Protein AF-A0A9D3UW29-F1 (afdb_monomer)

Structure (mmCIF, N/CA/C/O backbone):
data_AF-A0A9D3UW29-F1
#
_entry.id   AF-A0A9D3UW29-F1
#
loop_
_atom_site.group_PDB
_atom_site.id
_atom_site.type_symbol
_atom_site.label_atom_id
_atom_site.label_alt_id
_atom_site.label_comp_id
_atom_site.label_asym_id
_atom_site.label_entity_id
_atom_site.label_seq_id
_atom_site.pdbx_PDB_ins_code
_atom_site.Cartn_x
_atom_site.Cartn_y
_atom_site.Cartn_z
_atom_site.occupancy
_atom_site.B_iso_or_equiv
_atom_site.auth_seq_id
_atom_site.auth_comp_id
_atom_site.auth_asym_id
_atom_site.auth_atom_id
_atom_site.pdbx_PDB_model_num
ATOM 1 N N . MET A 1 1 ? -19.453 41.025 27.965 1.00 43.84 1 MET A N 1
ATOM 2 C CA . MET A 1 1 ? -19.885 40.064 26.926 1.00 43.84 1 MET A CA 1
ATOM 3 C C . MET A 1 1 ? -18.625 39.611 26.199 1.00 43.84 1 MET A C 1
ATOM 5 O O . MET A 1 1 ? -17.938 40.490 25.702 1.00 43.84 1 MET A O 1
ATOM 9 N N . GLY A 1 2 ? -18.275 38.319 26.200 1.00 51.78 2 GLY A N 1
ATOM 10 C CA . GLY A 1 2 ? -17.138 37.809 25.409 1.00 51.78 2 GLY A CA 1
ATOM 11 C C . GLY A 1 2 ? -16.114 36.940 26.153 1.00 51.78 2 GLY A C 1
ATOM 12 O O . GLY A 1 2 ? -14.926 37.180 26.019 1.00 51.78 2 GLY A O 1
ATOM 13 N N . CYS A 1 3 ? -16.558 35.945 26.930 1.00 45.06 3 CYS A N 1
ATOM 14 C CA . CYS A 1 3 ? -15.707 34.862 27.453 1.00 45.06 3 CYS A CA 1
ATOM 15 C C . CYS A 1 3 ? -16.491 33.536 27.416 1.00 45.06 3 CYS A C 1
ATOM 17 O O . CYS A 1 3 ? -16.728 32.936 28.458 1.00 45.06 3 CYS A O 1
ATOM 19 N N . MET A 1 4 ? -16.999 33.114 26.253 1.00 51.19 4 MET A N 1
ATOM 20 C CA . MET A 1 4 ? -17.670 31.804 26.121 1.00 51.19 4 MET A CA 1
ATOM 21 C C . MET A 1 4 ? -17.218 30.984 24.902 1.00 51.19 4 MET A C 1
ATOM 23 O O . MET A 1 4 ? -17.456 29.780 24.865 1.00 51.19 4 MET A O 1
ATOM 27 N N . ASP A 1 5 ? -16.467 31.569 23.966 1.00 52.62 5 ASP A N 1
ATOM 28 C CA . ASP A 1 5 ? -16.082 30.877 22.727 1.00 52.62 5 ASP A CA 1
ATOM 29 C C . ASP A 1 5 ? -14.883 29.914 22.886 1.00 52.62 5 ASP A C 1
ATOM 31 O O . ASP A 1 5 ? -14.759 28.940 22.146 1.00 52.62 5 ASP A O 1
ATOM 35 N N . GLY A 1 6 ? -14.022 30.101 23.897 1.00 52.03 6 GLY A N 1
ATOM 36 C CA . GLY A 1 6 ? -12.810 29.280 24.085 1.00 52.03 6 GLY A CA 1
ATOM 37 C C . GLY A 1 6 ? -13.047 27.847 24.596 1.00 52.03 6 GLY A C 1
ATOM 38 O O . GLY A 1 6 ? -12.263 26.941 24.306 1.00 52.03 6 GLY A O 1
ATOM 39 N N . GLN A 1 7 ? -14.138 27.604 25.331 1.00 52.62 7 GLN A N 1
ATOM 40 C CA . GLN A 1 7 ? -14.472 26.272 25.868 1.00 52.62 7 GLN A CA 1
ATOM 41 C C . GLN A 1 7 ? -15.207 25.384 24.851 1.00 52.62 7 GLN A C 1
ATOM 43 O O . GLN A 1 7 ? -15.093 24.158 24.890 1.00 52.62 7 GLN A O 1
ATOM 48 N N . LEU A 1 8 ? -15.929 25.988 23.903 1.00 54.00 8 LEU A N 1
ATOM 49 C CA . LEU A 1 8 ? -16.623 25.261 22.836 1.00 54.00 8 LEU A CA 1
ATOM 50 C C . LEU A 1 8 ? -15.640 24.694 21.804 1.00 54.00 8 LEU A C 1
ATOM 52 O O . LEU A 1 8 ? -15.773 23.533 21.417 1.00 54.00 8 LEU A O 1
ATOM 56 N N . LEU A 1 9 ? -14.620 25.471 21.426 1.00 52.59 9 LEU A N 1
ATOM 57 C CA . LEU A 1 9 ? -13.594 25.051 20.464 1.00 52.59 9 LEU A CA 1
ATOM 58 C C . LEU A 1 9 ? -12.702 23.928 21.016 1.00 52.59 9 LEU A C 1
ATOM 60 O O . LEU A 1 9 ? -12.434 22.948 20.323 1.00 52.59 9 LEU A O 1
ATOM 64 N N . THR A 1 10 ? -12.311 24.007 22.291 1.00 58.50 10 THR A N 1
ATOM 65 C CA . THR A 1 10 ? -11.530 22.951 22.965 1.00 58.50 10 THR A CA 1
ATOM 66 C C . THR A 1 10 ? -12.337 21.660 23.152 1.00 58.50 10 THR A C 1
ATOM 68 O O . THR A 1 10 ? -11.820 20.563 22.926 1.00 58.50 10 THR A O 1
ATOM 71 N N . GLY A 1 11 ? -13.631 21.766 23.474 1.00 61.09 11 GLY A N 1
ATOM 72 C CA . GLY A 1 11 ? -14.542 20.619 23.558 1.00 61.09 11 GLY A CA 1
ATOM 73 C C . GLY A 1 11 ? -14.930 20.004 22.204 1.00 61.09 11 GLY A C 1
ATOM 74 O O . GLY A 1 11 ? -15.281 18.822 22.143 1.00 61.09 11 GLY A O 1
ATOM 75 N N . GLN A 1 12 ? -14.888 20.768 21.109 1.00 60.84 12 GLN A N 1
ATOM 76 C CA . GLN A 1 12 ? -15.046 20.242 19.746 1.00 60.84 12 GLN A CA 1
ATOM 77 C C . GLN A 1 12 ? -13.778 19.535 19.269 1.00 60.84 12 GLN A C 1
ATOM 79 O O . GLN A 1 12 ? -13.876 18.409 18.789 1.00 60.84 12 GLN A O 1
ATOM 84 N N . TYR A 1 13 ? -12.604 20.131 19.488 1.00 57.56 13 TYR A N 1
ATOM 85 C CA . TYR A 1 13 ? -11.316 19.529 19.143 1.00 57.56 13 TYR A CA 1
ATOM 86 C C . TYR A 1 13 ? -11.111 18.173 19.832 1.00 57.56 13 TYR A C 1
ATOM 88 O O . TYR A 1 13 ? -10.784 17.188 19.176 1.00 57.56 13 TYR A O 1
ATOM 96 N N . SER A 1 14 ? -11.406 18.088 21.133 1.00 62.94 14 SER A N 1
ATOM 97 C CA . SER A 1 14 ? -11.293 16.839 21.900 1.00 62.94 14 SER A CA 1
ATOM 98 C C . SER A 1 14 ? -12.236 15.739 21.381 1.00 62.94 14 SER A C 1
ATOM 100 O O . SER A 1 14 ? -11.849 14.577 21.263 1.00 62.94 14 SER A O 1
ATOM 102 N N . ARG A 1 15 ? -13.458 16.108 20.965 1.00 63.56 15 ARG A N 1
ATOM 103 C CA . ARG A 1 15 ? -14.425 15.176 20.355 1.00 63.56 15 ARG A CA 1
ATOM 104 C C . ARG A 1 15 ? -14.050 14.752 18.938 1.00 63.56 15 ARG A C 1
ATOM 106 O O . ARG A 1 15 ? -14.333 13.618 18.554 1.00 63.56 15 ARG A O 1
ATOM 113 N N . SER A 1 16 ? -13.458 15.640 18.148 1.00 63.28 16 SER A N 1
ATOM 114 C CA . SER A 1 16 ? -12.921 15.283 16.835 1.00 63.28 16 SER A CA 1
ATOM 115 C C . SER A 1 16 ? -11.747 14.323 16.997 1.00 63.28 16 SER A C 1
ATOM 117 O O . SER A 1 16 ? -11.783 13.238 16.431 1.00 63.28 16 SER A O 1
ATOM 119 N N . LEU A 1 17 ? -10.785 14.632 17.870 1.00 63.31 17 LEU A N 1
ATOM 120 C CA . LEU A 1 17 ? -9.627 13.776 18.145 1.00 63.31 17 LEU A CA 1
ATOM 121 C C . LEU A 1 17 ? -10.031 12.373 18.637 1.00 63.31 17 LEU A C 1
ATOM 123 O O . LEU A 1 17 ? -9.497 11.371 18.164 1.00 63.31 17 LEU A O 1
ATOM 127 N N . GLN A 1 18 ? -11.016 12.277 19.537 1.00 66.12 18 GLN A N 1
ATOM 128 C CA . GLN A 1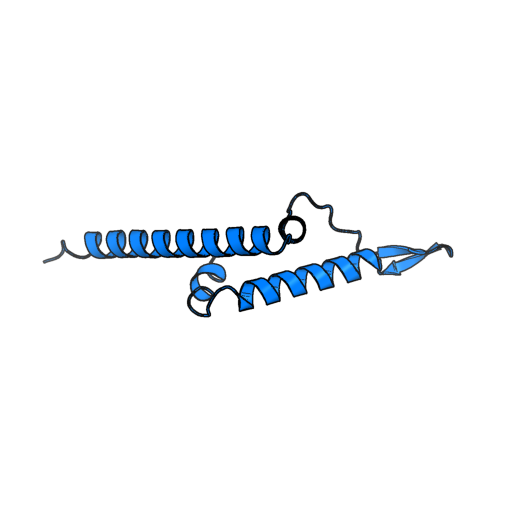 18 ? -11.559 10.984 19.974 1.00 66.12 18 GLN A CA 1
ATOM 129 C C . GLN A 1 18 ? -12.200 10.190 18.829 1.00 66.12 18 GLN A C 1
ATOM 131 O O . GLN A 1 18 ? -12.023 8.972 18.762 1.00 66.12 18 GLN A O 1
ATOM 136 N N . ARG A 1 19 ? -12.916 10.858 17.914 1.00 65.44 19 ARG A N 1
ATOM 137 C CA . ARG A 1 19 ? -13.462 10.208 16.715 1.00 65.44 19 ARG A CA 1
ATOM 138 C C . ARG A 1 19 ? -12.344 9.714 15.803 1.00 65.44 19 ARG A C 1
ATOM 140 O O . ARG A 1 19 ? -12.351 8.534 15.466 1.00 65.44 19 ARG A O 1
ATOM 147 N N . PHE A 1 20 ? -11.350 10.548 15.499 1.00 65.62 20 PHE A N 1
ATOM 148 C CA . PHE A 1 20 ? -10.174 10.152 14.717 1.00 65.62 20 PHE A CA 1
ATOM 149 C C . PHE A 1 20 ? -9.495 8.900 15.283 1.00 65.62 20 PHE A C 1
ATOM 151 O O . PHE A 1 20 ? -9.293 7.934 14.550 1.00 65.62 20 PHE A O 1
ATOM 158 N N . HIS A 1 21 ? -9.221 8.863 16.591 1.00 69.31 21 HIS A N 1
ATOM 159 C CA . HIS A 1 21 ? -8.624 7.689 17.237 1.00 69.31 21 HIS A CA 1
ATOM 160 C C . HIS A 1 21 ? -9.490 6.434 17.114 1.00 69.31 21 HIS A C 1
ATOM 162 O O . HIS A 1 21 ? -8.981 5.357 16.810 1.00 69.31 21 HIS A O 1
ATOM 168 N N . HIS A 1 22 ? -10.799 6.556 17.324 1.00 71.06 22 HIS A N 1
ATOM 169 C CA . HIS A 1 22 ? -11.715 5.426 17.203 1.00 71.06 22 HIS A CA 1
ATOM 170 C C . HIS A 1 22 ? -11.780 4.880 15.767 1.00 71.06 22 HIS A C 1
ATOM 172 O O . HIS A 1 22 ? -11.860 3.667 15.572 1.00 71.06 22 HIS A O 1
ATOM 178 N N . HIS A 1 23 ? -11.704 5.747 14.757 1.00 71.31 23 HIS A N 1
ATOM 179 C CA . HIS A 1 23 ? -11.678 5.330 13.355 1.00 71.31 23 HIS A CA 1
ATOM 180 C C . HIS A 1 23 ? -10.334 4.720 12.951 1.00 71.31 23 HIS A C 1
ATOM 182 O O . HIS A 1 23 ? -10.326 3.670 12.312 1.00 71.31 23 HIS A O 1
ATOM 188 N N . ALA A 1 24 ? -9.217 5.305 13.388 1.00 72.69 24 ALA A N 1
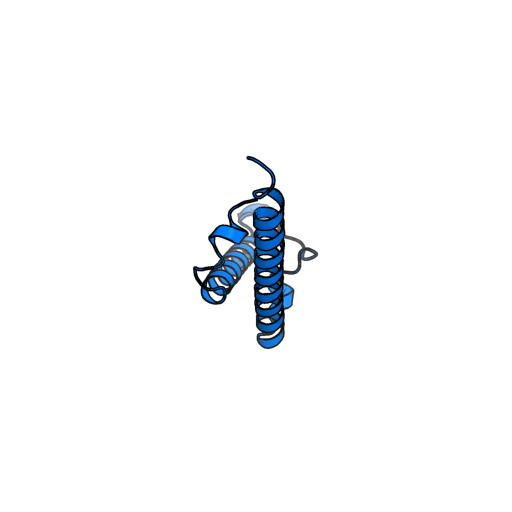ATOM 189 C CA . ALA A 1 24 ? -7.883 4.754 13.159 1.00 72.69 24 ALA A CA 1
ATOM 190 C C . ALA A 1 24 ? -7.755 3.336 13.739 1.00 72.69 24 ALA A C 1
ATOM 192 O O . ALA A 1 24 ? -7.336 2.420 13.038 1.00 72.69 24 ALA A O 1
ATOM 193 N N . LEU A 1 25 ? -8.220 3.123 14.976 1.00 77.06 25 LEU A N 1
ATOM 194 C CA . LEU A 1 25 ? -8.213 1.800 15.609 1.00 77.06 25 LEU A CA 1
ATOM 195 C C . LEU A 1 25 ? -9.088 0.782 14.867 1.00 77.06 25 LEU A C 1
ATOM 197 O O . LEU A 1 25 ? -8.701 -0.377 14.741 1.00 77.06 25 LEU A O 1
ATOM 201 N N . LYS A 1 26 ? -10.248 1.199 14.342 1.00 79.25 26 LYS A N 1
ATOM 202 C CA . LYS A 1 26 ? -11.109 0.324 13.527 1.00 79.25 26 LYS A CA 1
ATOM 203 C C . LYS A 1 26 ? -10.433 -0.109 12.232 1.00 79.25 26 LYS A C 1
ATOM 205 O O . LYS A 1 26 ? -10.553 -1.270 11.855 1.00 79.2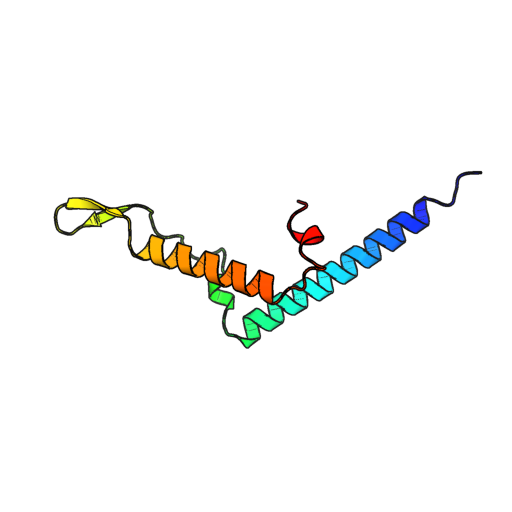5 26 LYS A O 1
ATOM 210 N N . VAL A 1 27 ? -9.740 0.812 11.565 1.00 80.94 27 VAL A N 1
ATOM 211 C CA . VAL A 1 27 ? -8.994 0.517 10.338 1.00 80.94 27 VAL A CA 1
ATOM 212 C C . VAL A 1 27 ? -7.846 -0.444 10.629 1.00 80.94 27 VAL A C 1
ATOM 214 O O . VAL A 1 27 ? -7.749 -1.466 9.958 1.00 80.94 27 VAL A O 1
ATOM 217 N N . SER A 1 28 ? -7.035 -0.174 11.657 1.00 83.06 28 SER A N 1
ATOM 218 C CA . SER A 1 28 ? -5.937 -1.063 12.059 1.00 83.06 28 SER A CA 1
ATOM 219 C C . SER A 1 28 ? -6.434 -2.467 12.401 1.00 83.06 28 SER A C 1
ATOM 221 O O . SER A 1 28 ? -5.933 -3.440 11.849 1.00 83.06 28 SER A O 1
ATOM 223 N N . PHE A 1 29 ? -7.486 -2.581 13.217 1.00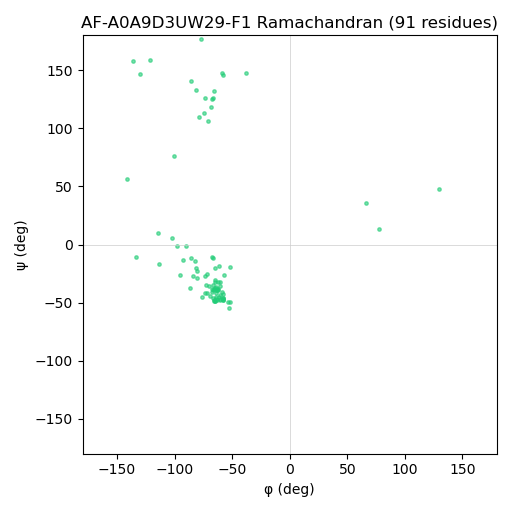 84.25 29 PHE A N 1
ATOM 224 C CA . PHE A 1 29 ? -8.054 -3.880 13.579 1.00 84.25 29 PHE A CA 1
ATOM 225 C C . PHE A 1 29 ? -8.622 -4.636 12.371 1.00 84.25 29 PHE A C 1
ATOM 227 O O . PHE A 1 29 ? -8.480 -5.854 12.276 1.00 84.25 29 PHE A O 1
ATOM 234 N N . ALA A 1 30 ? -9.272 -3.932 11.438 1.00 83.50 30 ALA A N 1
ATOM 235 C CA . ALA A 1 30 ? -9.770 -4.550 10.215 1.00 83.50 30 ALA A CA 1
ATOM 236 C C . ALA A 1 30 ? -8.612 -5.072 9.354 1.00 83.50 30 ALA A C 1
ATOM 238 O O . ALA A 1 30 ? -8.660 -6.215 8.913 1.00 83.50 30 ALA A O 1
ATOM 239 N N . LEU A 1 31 ? -7.564 -4.270 9.151 1.00 87.44 31 LEU A N 1
ATOM 240 C CA . LEU A 1 31 ? -6.384 -4.682 8.389 1.00 87.44 31 LEU A CA 1
ATOM 241 C C . LEU A 1 31 ? -5.733 -5.934 8.987 1.00 87.44 31 LEU A C 1
ATOM 243 O O . LEU A 1 31 ? -5.506 -6.886 8.247 1.00 87.44 31 LEU A O 1
ATOM 247 N N . GLU A 1 32 ? -5.534 -5.965 10.306 1.00 87.69 32 GLU A N 1
ATOM 248 C CA . GLU A 1 32 ? -5.005 -7.134 11.025 1.00 87.69 32 GLU A CA 1
ATOM 249 C C . GLU A 1 32 ? -5.913 -8.362 10.884 1.00 87.69 32 GLU A C 1
ATOM 251 O O . GLU A 1 32 ? -5.462 -9.464 10.576 1.00 87.69 32 GLU A O 1
ATOM 256 N N . SER A 1 33 ? -7.226 -8.179 11.040 1.00 85.19 33 SER A N 1
ATOM 257 C CA . SER A 1 33 ? -8.198 -9.279 10.964 1.00 85.19 33 SER A CA 1
ATOM 258 C C . SER A 1 33 ? -8.271 -9.925 9.579 1.00 85.19 33 SER A C 1
ATOM 260 O O . SER A 1 33 ? -8.581 -11.112 9.471 1.00 85.19 33 SER A O 1
ATOM 262 N N . TYR A 1 34 ? -8.015 -9.153 8.520 1.00 85.88 34 TYR A N 1
ATOM 263 C CA . TYR A 1 34 ? -8.026 -9.638 7.139 1.00 85.88 34 TYR A CA 1
ATOM 264 C C . TYR A 1 34 ? -6.628 -9.979 6.595 1.00 85.88 34 TYR A C 1
ATOM 266 O O . TYR A 1 34 ? -6.535 -10.434 5.454 1.00 85.88 34 TYR A O 1
ATOM 274 N N . GLY A 1 35 ? -5.555 -9.787 7.373 1.00 87.50 35 GLY A N 1
ATOM 275 C CA . GLY A 1 35 ? -4.179 -10.028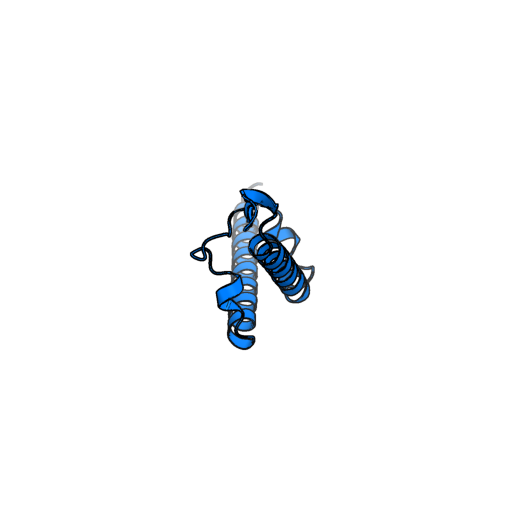 6.922 1.00 87.50 35 GLY A CA 1
ATOM 276 C C . GLY A 1 35 ? -3.725 -9.071 5.810 1.00 87.50 35 GLY A C 1
ATOM 277 O O . GLY A 1 35 ? -3.047 -9.482 4.864 1.00 87.50 35 GLY A O 1
ATOM 278 N N . LEU A 1 36 ? -4.178 -7.815 5.861 1.00 88.44 36 LEU A N 1
ATOM 279 C CA . LEU A 1 36 ? -3.977 -6.800 4.819 1.00 88.44 36 LEU A CA 1
ATOM 280 C C . LEU A 1 36 ? -2.882 -5.776 5.158 1.00 88.44 36 LEU A C 1
ATOM 282 O O . LEU A 1 36 ? -2.672 -4.831 4.399 1.00 88.44 36 LEU A O 1
ATOM 286 N N . GLU A 1 37 ? -2.156 -5.941 6.258 1.00 87.12 37 GLU A N 1
ATOM 287 C CA . GLU A 1 37 ? -1.161 -4.977 6.748 1.00 87.12 37 GLU A CA 1
ATOM 288 C C . GLU A 1 37 ? -0.034 -4.742 5.732 1.00 87.12 37 GLU A C 1
ATOM 290 O O . GLU A 1 37 ? 0.421 -3.618 5.544 1.00 87.12 37 GLU A O 1
ATOM 295 N N . SER A 1 38 ? 0.356 -5.788 4.998 1.00 86.69 38 SER A N 1
ATOM 296 C CA . SER A 1 38 ? 1.378 -5.699 3.944 1.00 86.69 38 SER A CA 1
ATOM 297 C C . SER A 1 38 ? 0.981 -4.813 2.756 1.00 86.69 38 SER A C 1
ATOM 299 O O . SER A 1 38 ? 1.852 -4.350 2.027 1.00 86.69 38 SER A O 1
ATOM 301 N N . TYR A 1 39 ? -0.315 -4.556 2.558 1.00 85.50 39 TYR A N 1
ATOM 302 C CA . TYR A 1 39 ? -0.831 -3.743 1.452 1.00 85.50 39 TYR A CA 1
ATOM 303 C C . TYR A 1 39 ? -0.746 -2.240 1.739 1.00 85.50 39 TYR A C 1
ATOM 305 O O . TYR A 1 39 ? -0.904 -1.438 0.823 1.00 85.50 39 TYR A O 1
ATOM 313 N N . ILE A 1 40 ? -0.521 -1.862 3.000 1.00 85.06 40 ILE A N 1
ATOM 314 C CA . ILE A 1 40 ? -0.346 -0.470 3.434 1.00 85.06 40 ILE A CA 1
ATOM 315 C C . ILE A 1 40 ? 1.073 -0.203 3.958 1.00 85.06 40 ILE A C 1
ATOM 317 O O . ILE A 1 40 ? 1.334 0.847 4.548 1.00 85.06 40 ILE A O 1
ATOM 321 N N . ASP A 1 41 ? 1.984 -1.159 3.772 1.00 84.94 41 ASP A N 1
ATOM 322 C CA . ASP A 1 41 ? 3.364 -1.043 4.215 1.00 84.94 41 ASP A CA 1
ATOM 323 C C . ASP A 1 41 ? 4.122 -0.030 3.350 1.00 84.94 41 ASP A C 1
ATOM 325 O O . ASP A 1 41 ? 4.502 -0.289 2.209 1.00 84.94 41 ASP A O 1
ATOM 329 N N . VAL A 1 42 ? 4.376 1.141 3.932 1.00 78.62 42 VAL A N 1
ATOM 330 C CA . VAL A 1 42 ? 5.111 2.242 3.294 1.00 78.62 42 VAL A CA 1
ATOM 331 C C . VAL A 1 42 ? 6.589 1.928 3.052 1.00 78.62 42 VAL A C 1
ATOM 333 O O . VAL A 1 42 ? 7.268 2.687 2.361 1.00 78.62 42 VAL A O 1
ATOM 336 N N . THR A 1 43 ? 7.108 0.836 3.617 1.00 86.56 43 THR A N 1
ATOM 337 C CA . THR A 1 43 ? 8.476 0.367 3.362 1.00 86.56 43 THR A CA 1
ATOM 338 C C . THR A 1 43 ? 8.569 -0.514 2.116 1.00 86.56 43 THR A C 1
ATOM 340 O O . THR A 1 43 ? 9.674 -0.760 1.621 1.00 86.56 43 THR A O 1
ATOM 343 N N . GLN A 1 44 ? 7.430 -0.947 1.562 1.00 83.88 44 GLN A N 1
ATOM 344 C CA . GLN A 1 44 ? 7.400 -1.739 0.343 1.00 83.88 44 GLN A CA 1
ATOM 345 C C . GLN A 1 44 ? 7.884 -0.909 -0.854 1.00 83.88 44 GLN A C 1
ATOM 347 O O . GLN A 1 44 ? 7.381 0.175 -1.152 1.00 83.88 44 GLN A O 1
ATOM 352 N N . ALA A 1 45 ? 8.878 -1.436 -1.569 1.00 86.06 45 ALA A N 1
ATOM 353 C CA . ALA A 1 45 ? 9.415 -0.780 -2.750 1.00 86.06 45 ALA A CA 1
ATOM 354 C C . ALA A 1 45 ? 8.373 -0.762 -3.876 1.00 86.06 45 ALA A C 1
ATOM 356 O O . ALA A 1 45 ? 7.870 -1.804 -4.298 1.00 86.06 45 ALA A O 1
ATOM 357 N N . ILE A 1 46 ? 8.085 0.430 -4.398 1.00 89.25 46 ILE A N 1
ATOM 358 C CA . ILE A 1 46 ? 7.169 0.585 -5.525 1.00 89.25 46 ILE A CA 1
ATOM 359 C C . ILE A 1 46 ? 7.875 0.104 -6.806 1.00 89.25 46 ILE A C 1
ATOM 361 O O . ILE A 1 46 ? 8.944 0.632 -7.133 1.00 89.25 46 ILE A O 1
ATOM 365 N N . PRO A 1 47 ? 7.292 -0.833 -7.580 1.00 92.44 47 PRO A N 1
ATOM 366 C CA . PRO A 1 47 ? 7.908 -1.312 -8.813 1.00 92.44 47 PRO A CA 1
ATOM 367 C C . PRO A 1 47 ? 8.142 -0.182 -9.824 1.00 92.44 47 PRO A C 1
ATOM 369 O O . PRO A 1 47 ? 7.349 0.764 -9.922 1.00 92.44 47 PRO A O 1
ATOM 372 N N . LEU A 1 48 ? 9.209 -0.293 -10.619 1.00 94.50 48 LEU A N 1
ATOM 373 C CA . LEU A 1 48 ? 9.502 0.651 -11.703 1.00 94.50 48 LEU A CA 1
ATOM 374 C C . LEU A 1 48 ? 8.349 0.710 -12.705 1.00 94.50 48 LEU A C 1
ATOM 376 O O . LEU A 1 48 ? 7.706 -0.301 -12.966 1.00 94.50 48 LEU A O 1
ATOM 380 N N . GLU A 1 49 ? 8.101 1.879 -13.292 1.00 94.00 49 GLU A N 1
ATOM 381 C CA . GLU A 1 49 ? 6.993 2.060 -14.236 1.00 94.00 49 GLU A CA 1
ATOM 382 C C . GLU A 1 49 ? 7.214 1.337 -15.569 1.00 94.00 49 GLU A C 1
ATOM 384 O O . GLU A 1 49 ? 6.278 0.761 -16.134 1.00 94.00 49 GLU A O 1
ATOM 389 N N . PHE A 1 50 ? 8.463 1.306 -16.023 1.00 95.44 50 PHE A N 1
ATOM 390 C CA . PHE A 1 50 ? 8.879 0.651 -17.252 1.00 95.44 50 PHE A CA 1
ATOM 391 C C . PHE A 1 50 ? 10.081 -0.253 -16.990 1.00 95.44 50 PHE A C 1
ATOM 393 O O . PHE A 1 50 ? 10.922 0.046 -16.142 1.00 95.44 50 PHE A O 1
ATOM 400 N N . VAL A 1 51 ? 10.146 -1.354 -17.730 1.00 95.56 51 VAL A N 1
ATOM 401 C CA . VAL A 1 51 ? 11.244 -2.328 -17.719 1.00 95.56 51 VAL A CA 1
ATOM 402 C C . VAL A 1 51 ? 11.577 -2.708 -19.156 1.00 95.56 51 VAL A C 1
ATOM 404 O O . VAL A 1 51 ? 10.751 -2.537 -20.051 1.00 95.56 51 VAL A O 1
ATOM 407 N N . PHE A 1 52 ? 12.788 -3.202 -19.387 1.00 95.94 52 PHE A N 1
ATOM 408 C CA . PHE A 1 52 ? 13.137 -3.780 -20.678 1.00 95.94 52 PHE A CA 1
ATOM 409 C C . PHE A 1 52 ? 12.630 -5.218 -20.751 1.00 95.94 52 PHE A C 1
ATOM 411 O O . PHE A 1 52 ? 12.810 -5.982 -19.802 1.00 95.94 52 PHE A O 1
ATOM 418 N N . ASP A 1 53 ? 11.983 -5.570 -21.858 1.00 92.75 53 ASP A N 1
ATOM 419 C CA . ASP A 1 53 ? 11.646 -6.959 -22.152 1.00 92.75 53 ASP A CA 1
ATOM 420 C C . ASP A 1 53 ? 12.875 -7.741 -22.652 1.00 92.75 53 ASP A C 1
ATOM 422 O O . ASP A 1 53 ? 13.963 -7.193 -22.847 1.00 92.75 53 ASP A O 1
ATOM 426 N N . GLU A 1 54 ? 12.700 -9.041 -22.889 1.00 93.81 54 GLU A N 1
ATOM 427 C CA . GLU A 1 54 ? 13.757 -9.920 -23.413 1.00 93.81 54 GLU A CA 1
ATOM 428 C C . GLU A 1 54 ? 14.264 -9.495 -24.804 1.00 93.81 54 GLU A C 1
ATOM 430 O O . GLU A 1 54 ? 15.356 -9.884 -25.214 1.00 93.81 54 GLU A O 1
ATOM 435 N N . SER A 1 55 ? 13.489 -8.682 -25.527 1.00 94.31 55 SER A N 1
ATOM 436 C CA . SER A 1 55 ? 13.847 -8.129 -26.837 1.00 94.31 55 SER A CA 1
ATOM 437 C C . SER A 1 55 ? 14.566 -6.777 -26.735 1.00 94.31 55 SER A C 1
ATOM 439 O O . SER A 1 55 ? 14.950 -6.212 -27.759 1.00 94.31 55 SER A O 1
ATOM 441 N N . GLY A 1 56 ? 14.765 -6.248 -25.522 1.00 93.12 56 GLY A N 1
ATOM 442 C CA . GLY A 1 56 ? 15.390 -4.948 -25.284 1.00 93.12 56 GLY A CA 1
ATOM 443 C C . GLY A 1 56 ? 14.466 -3.755 -25.543 1.00 93.12 56 GLY A C 1
ATOM 444 O O . GLY A 1 56 ? 14.944 -2.619 -25.599 1.00 93.12 56 GLY A O 1
ATOM 445 N N . HIS A 1 57 ? 13.157 -3.969 -25.687 1.00 95.25 57 HIS A N 1
ATOM 446 C CA . HIS A 1 57 ? 12.191 -2.881 -25.806 1.00 95.25 57 HIS A CA 1
ATOM 447 C C . HIS A 1 57 ? 11.744 -2.398 -24.432 1.00 95.25 57 HIS A C 1
ATOM 449 O O . HIS A 1 57 ? 11.507 -3.186 -23.518 1.00 95.25 57 HIS A O 1
ATOM 455 N N . LEU A 1 58 ? 11.582 -1.082 -24.296 1.00 96.19 58 LEU A N 1
ATOM 456 C CA . LEU A 1 58 ? 11.018 -0.491 -23.093 1.00 96.19 58 LEU A CA 1
ATOM 457 C C . LEU A 1 58 ? 9.506 -0.744 -23.067 1.00 96.19 58 LEU A C 1
ATOM 459 O O . LEU A 1 58 ? 8.760 -0.202 -23.885 1.00 96.19 58 LEU A O 1
ATOM 463 N N . VAL A 1 59 ? 9.053 -1.548 -22.113 1.00 95.69 59 VAL A N 1
ATOM 464 C CA . VAL A 1 59 ? 7.646 -1.912 -21.932 1.00 95.69 59 VAL A CA 1
ATOM 465 C C . VAL A 1 59 ? 7.162 -1.515 -20.544 1.00 95.69 59 VAL A C 1
ATOM 467 O O . VAL A 1 59 ? 7.943 -1.315 -19.614 1.00 95.69 59 VAL A O 1
ATOM 470 N N . LYS A 1 60 ? 5.844 -1.378 -20.385 1.00 94.69 60 LYS A N 1
ATOM 471 C CA . LYS A 1 60 ? 5.247 -1.103 -19.076 1.00 94.69 60 LYS A CA 1
ATOM 472 C C . LYS A 1 60 ? 5.459 -2.298 -18.154 1.00 94.69 60 LYS A C 1
ATOM 474 O O . LYS A 1 60 ? 5.150 -3.424 -18.537 1.00 94.69 60 LYS A O 1
ATOM 479 N N . ASN A 1 61 ? 5.921 -2.046 -16.934 1.00 95.12 61 ASN A N 1
ATOM 480 C CA . ASN A 1 61 ? 6.159 -3.116 -15.978 1.00 95.12 61 ASN A CA 1
ATOM 481 C C . ASN A 1 61 ? 4.825 -3.748 -15.528 1.00 95.12 61 ASN A C 1
ATOM 483 O O . ASN A 1 61 ? 3.998 -3.049 -14.923 1.00 95.12 61 ASN A O 1
ATOM 487 N N . PRO A 1 62 ? 4.592 -5.051 -15.775 1.00 92.94 62 PRO A N 1
ATOM 488 C CA . PRO A 1 62 ? 3.386 -5.728 -15.306 1.00 92.94 62 PRO A CA 1
ATOM 489 C C . PRO A 1 62 ? 3.262 -5.706 -13.776 1.00 92.94 62 PRO A C 1
ATOM 491 O O . PRO A 1 62 ? 2.150 -5.579 -13.263 1.00 92.94 62 PRO A O 1
ATOM 494 N N . GLU A 1 63 ? 4.374 -5.730 -13.039 1.00 93.06 63 GLU A N 1
ATOM 495 C CA . GLU A 1 63 ? 4.364 -5.635 -11.575 1.00 93.06 63 GLU A CA 1
ATOM 496 C C . GLU A 1 63 ? 3.855 -4.274 -11.104 1.00 93.06 63 GLU A C 1
ATOM 498 O O . GLU A 1 63 ? 3.058 -4.205 -10.171 1.00 93.06 63 GLU A O 1
ATOM 503 N N . ARG A 1 64 ? 4.214 -3.183 -11.798 1.00 93.31 64 ARG A N 1
ATOM 504 C CA . ARG A 1 64 ? 3.671 -1.853 -11.484 1.00 93.31 64 ARG A CA 1
ATOM 505 C C . ARG A 1 64 ? 2.176 -1.770 -11.768 1.00 93.31 64 ARG A C 1
ATOM 507 O O . ARG A 1 64 ? 1.443 -1.096 -11.045 1.00 93.31 64 ARG A O 1
ATOM 514 N N . VAL A 1 65 ? 1.699 -2.450 -12.811 1.00 92.69 65 VAL A N 1
ATOM 515 C CA . VAL A 1 65 ? 0.259 -2.532 -13.096 1.00 92.69 65 VAL A CA 1
ATOM 516 C C . VAL A 1 65 ? -0.471 -3.266 -11.973 1.00 92.69 65 VAL A C 1
ATOM 518 O O . VAL A 1 65 ? -1.515 -2.786 -11.529 1.00 92.69 65 VAL A O 1
ATOM 521 N N . SER A 1 66 ? 0.072 -4.389 -11.502 1.00 93.06 66 SER A N 1
ATOM 522 C CA . SER A 1 66 ? -0.486 -5.148 -10.378 1.00 93.06 66 SER A CA 1
ATOM 523 C C . SER A 1 66 ? -0.471 -4.338 -9.082 1.00 93.06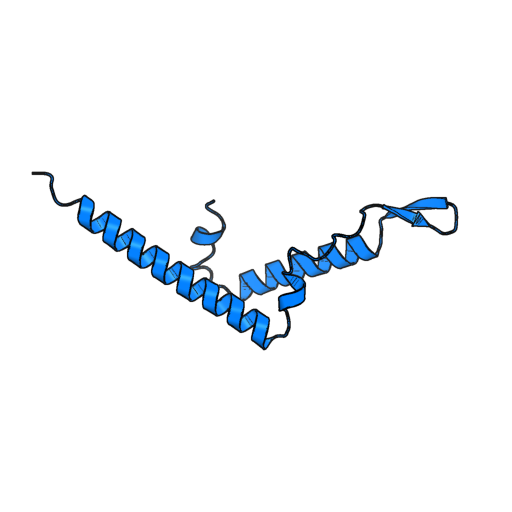 66 SER A C 1
ATOM 525 O O . SER A 1 66 ? -1.522 -4.207 -8.460 1.00 93.06 66 SER A O 1
ATOM 527 N N . PHE A 1 67 ? 0.657 -3.700 -8.754 1.00 92.00 67 PHE A N 1
ATOM 528 C CA . PHE A 1 67 ? 0.791 -2.808 -7.599 1.00 92.00 67 PHE A CA 1
ATOM 529 C C . PHE A 1 67 ? -0.278 -1.708 -7.610 1.00 92.00 67 PHE A C 1
ATOM 531 O O . PHE A 1 67 ? -1.020 -1.542 -6.651 1.00 92.00 67 PHE A O 1
ATOM 538 N N . ASN A 1 68 ? -0.454 -1.008 -8.735 1.00 91.81 68 ASN A N 1
ATOM 539 C CA . ASN A 1 68 ? -1.455 0.059 -8.831 1.00 91.81 68 ASN A CA 1
ATOM 540 C C . ASN A 1 68 ? -2.902 -0.459 -8.704 1.00 91.81 68 ASN A C 1
ATOM 542 O O . ASN A 1 68 ? -3.782 0.270 -8.249 1.00 91.81 68 ASN A O 1
ATOM 546 N N . LYS A 1 69 ? -3.193 -1.681 -9.173 1.00 93.56 69 LYS A N 1
ATOM 547 C CA . LYS A 1 69 ? -4.524 -2.293 -9.012 1.00 93.56 69 LYS A CA 1
ATOM 548 C C . LYS A 1 69 ? -4.783 -2.651 -7.554 1.00 93.56 69 LYS A C 1
ATOM 550 O O . LYS A 1 69 ? -5.872 -2.388 -7.056 1.00 93.56 69 LYS A O 1
ATOM 555 N N . GLN A 1 70 ? -3.782 -3.233 -6.905 1.00 92.12 70 GLN A N 1
ATOM 556 C CA . GLN A 1 70 ? -3.793 -3.605 -5.499 1.00 92.12 70 GLN A CA 1
ATOM 557 C C . GLN A 1 70 ? -3.986 -2.377 -4.600 1.00 92.12 70 GLN A C 1
ATOM 559 O O . GLN A 1 70 ? -4.894 -2.374 -3.774 1.00 92.12 70 GLN A O 1
ATOM 564 N N . ASP A 1 71 ? -3.222 -1.313 -4.844 1.00 90.12 71 ASP A N 1
ATOM 565 C CA . ASP A 1 71 ? -3.310 -0.031 -4.137 1.00 90.12 71 ASP A CA 1
ATOM 566 C C . ASP A 1 71 ? -4.716 0.594 -4.243 1.00 90.12 71 ASP A C 1
ATOM 568 O O . ASP A 1 71 ? -5.365 0.926 -3.251 1.00 90.12 71 ASP A O 1
ATOM 572 N N . LYS A 1 72 ? -5.281 0.636 -5.455 1.00 91.38 72 LYS A N 1
ATOM 573 C CA . LYS A 1 72 ? -6.657 1.118 -5.656 1.00 91.38 72 LYS A CA 1
ATOM 574 C C . LYS A 1 72 ? -7.701 0.231 -4.983 1.00 91.38 72 LYS A C 1
ATOM 576 O O . LYS A 1 72 ? -8.706 0.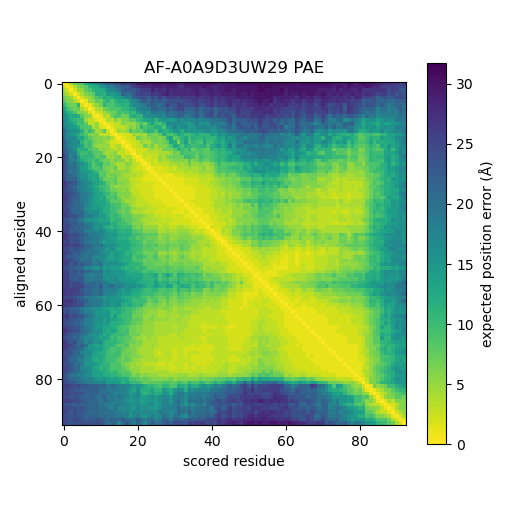743 -4.490 1.00 91.38 72 LYS A O 1
ATOM 581 N N . ALA A 1 73 ? -7.494 -1.084 -4.990 1.00 91.12 73 ALA A N 1
ATOM 582 C CA . ALA A 1 73 ? -8.411 -2.028 -4.367 1.00 91.12 73 ALA A CA 1
ATOM 583 C C . ALA A 1 73 ? -8.427 -1.859 -2.845 1.00 91.12 73 ALA A C 1
ATOM 585 O O . ALA A 1 73 ? -9.513 -1.761 -2.273 1.00 91.12 73 ALA A O 1
ATOM 586 N N . ILE A 1 74 ? -7.258 -1.754 -2.200 1.00 89.00 74 ILE A N 1
ATOM 587 C CA . ILE A 1 74 ? -7.187 -1.543 -0.751 1.00 89.00 74 ILE A CA 1
ATOM 588 C C . ILE A 1 74 ? -7.738 -0.169 -0.366 1.00 89.00 74 ILE A C 1
ATOM 590 O O . ILE A 1 74 ? -8.509 -0.083 0.585 1.00 89.00 74 ILE A O 1
ATOM 594 N N . ALA A 1 75 ? -7.465 0.881 -1.147 1.00 87.69 75 ALA A N 1
ATOM 595 C CA . ALA A 1 75 ? -8.043 2.203 -0.918 1.00 87.69 75 ALA A CA 1
ATOM 596 C C . ALA A 1 75 ? -9.578 2.179 -1.014 1.00 87.69 75 ALA A C 1
ATOM 598 O O . ALA A 1 75 ? -10.267 2.686 -0.130 1.00 87.69 75 ALA A O 1
ATOM 599 N N . SER A 1 76 ? -10.134 1.539 -2.048 1.00 87.44 76 SER A N 1
ATOM 600 C CA . SER A 1 76 ? -11.586 1.390 -2.197 1.00 87.44 76 SER A CA 1
ATOM 601 C C . SER A 1 76 ? -12.201 0.547 -1.080 1.00 87.44 76 SER A C 1
ATOM 603 O O . SER A 1 76 ? -13.302 0.852 -0.624 1.00 87.44 76 SER A O 1
ATOM 605 N N . TRP A 1 77 ? -11.520 -0.518 -0.653 1.00 87.62 77 TRP A N 1
ATOM 606 C CA . TRP A 1 77 ? -11.973 -1.361 0.447 1.00 87.62 77 TRP A CA 1
ATOM 607 C C . TRP A 1 77 ? -11.968 -0.588 1.765 1.00 87.62 77 TRP A C 1
ATOM 609 O O . TRP A 1 77 ? -12.991 -0.567 2.446 1.00 87.62 77 TRP A O 1
ATOM 619 N N . LEU A 1 78 ? -10.878 0.121 2.074 1.00 84.50 78 LEU A N 1
ATOM 620 C CA . LEU A 1 78 ? -10.788 0.999 3.236 1.00 84.50 78 LEU A CA 1
ATOM 621 C C . LEU A 1 78 ? -11.960 1.974 3.232 1.00 84.50 78 LEU A C 1
ATOM 623 O O . LEU A 1 78 ? -12.748 1.948 4.168 1.00 84.50 78 LEU A O 1
ATOM 627 N N . LEU A 1 79 ? -12.161 2.718 2.141 1.00 80.12 79 LEU A N 1
ATOM 628 C CA . LEU A 1 79 ? -13.281 3.655 1.978 1.00 80.12 79 LEU A CA 1
ATOM 629 C C . LEU A 1 79 ? -14.673 3.020 2.142 1.00 80.12 79 LEU A C 1
ATOM 631 O O . LEU A 1 79 ? -15.613 3.720 2.498 1.00 80.12 79 LEU A O 1
ATOM 635 N N . SER A 1 80 ? -14.825 1.717 1.888 1.00 79.69 80 SER A N 1
ATOM 636 C CA . SER A 1 80 ? -16.084 0.995 2.127 1.00 79.69 80 SER A CA 1
ATOM 637 C C . SER A 1 80 ? -16.282 0.584 3.591 1.00 79.69 80 SER A C 1
ATOM 639 O O . SER A 1 80 ? -17.417 0.473 4.054 1.00 79.69 80 SER A O 1
ATOM 641 N N . VAL A 1 81 ? -15.186 0.359 4.321 1.00 73.06 81 VAL A N 1
ATOM 642 C CA . VAL A 1 81 ? -15.184 -0.061 5.731 1.00 73.06 81 VAL A CA 1
ATOM 643 C C . VAL A 1 81 ? -15.263 1.147 6.662 1.00 73.06 81 VAL A C 1
ATOM 645 O O . VAL A 1 81 ? -15.945 1.101 7.690 1.00 73.06 81 VAL A O 1
ATOM 648 N N . VAL A 1 82 ? -14.600 2.250 6.310 1.00 70.56 82 VAL A N 1
ATOM 649 C CA . VAL A 1 82 ? -14.794 3.531 6.988 1.00 70.56 82 VAL A CA 1
ATOM 650 C C . VAL A 1 82 ? -16.078 4.197 6.474 1.00 70.56 82 VAL A C 1
ATOM 652 O O . VAL A 1 82 ? -16.148 4.656 5.344 1.00 70.56 82 VAL A O 1
ATOM 655 N N . SER A 1 83 ? -17.103 4.240 7.337 1.00 61.88 83 SER A N 1
ATOM 656 C CA . SER A 1 83 ? -18.382 4.960 7.170 1.00 61.88 83 SER A CA 1
ATOM 657 C C . SER A 1 83 ? -18.240 6.336 6.469 1.00 61.88 83 SER A C 1
ATOM 659 O O . SER A 1 83 ? -17.256 7.042 6.713 1.00 61.88 83 SER A O 1
ATOM 661 N N . PRO A 1 84 ? -19.243 6.798 5.687 1.00 58.53 84 PRO A N 1
ATOM 662 C CA . PRO A 1 84 ? -19.272 8.133 5.063 1.00 58.53 84 PRO A CA 1
ATOM 663 C C . PRO A 1 84 ? -19.034 9.311 6.021 1.00 58.53 84 PRO A C 1
ATOM 665 O O . PRO A 1 84 ? -18.669 10.402 5.595 1.00 58.53 84 PRO A O 1
ATOM 668 N N . GLU A 1 85 ? -19.223 9.090 7.321 1.00 55.69 85 GLU A N 1
ATOM 669 C CA . GLU A 1 85 ? -19.020 10.065 8.398 1.00 55.69 85 GLU A CA 1
ATOM 670 C C . GLU A 1 85 ? -17.545 10.470 8.597 1.00 55.69 85 GLU A C 1
ATOM 672 O O . GLU A 1 85 ? -17.275 11.430 9.312 1.00 55.69 85 GLU A O 1
ATOM 677 N N . ILE A 1 86 ? -16.601 9.750 7.978 1.00 54.19 86 ILE A N 1
ATOM 678 C CA . ILE A 1 86 ? -15.152 9.817 8.248 1.00 54.19 86 ILE A CA 1
ATOM 679 C C . ILE A 1 86 ? -14.372 10.378 7.042 1.00 54.19 86 ILE A C 1
ATOM 681 O O . ILE A 1 86 ? -13.239 10.832 7.162 1.00 54.19 86 ILE A O 1
ATOM 685 N N . LEU A 1 87 ? -15.000 10.392 5.863 1.00 51.78 87 LEU A N 1
ATOM 686 C CA . LEU A 1 87 ? -14.463 10.961 4.622 1.00 51.78 87 LEU A CA 1
ATOM 687 C C . LEU A 1 87 ? -14.114 12.463 4.711 1.00 51.78 87 LEU A C 1
ATOM 689 O O . LEU A 1 87 ? -13.058 12.836 4.201 1.00 51.78 87 LEU A O 1
ATOM 693 N N . PRO A 1 88 ? -14.917 13.332 5.362 1.00 57.31 88 PRO A N 1
ATOM 694 C CA . PRO A 1 88 ? -14.569 14.749 5.509 1.00 57.31 88 PRO A CA 1
ATOM 695 C C . PRO A 1 88 ? -13.276 14.962 6.304 1.00 57.31 88 PRO A C 1
ATOM 697 O O . PRO A 1 88 ? -12.517 15.883 6.027 1.00 57.31 88 PRO A O 1
ATOM 700 N N . ASP A 1 89 ? -13.022 14.075 7.261 1.00 51.69 89 ASP A N 1
ATOM 701 C CA . ASP A 1 89 ? -11.904 14.131 8.196 1.00 51.69 89 ASP A CA 1
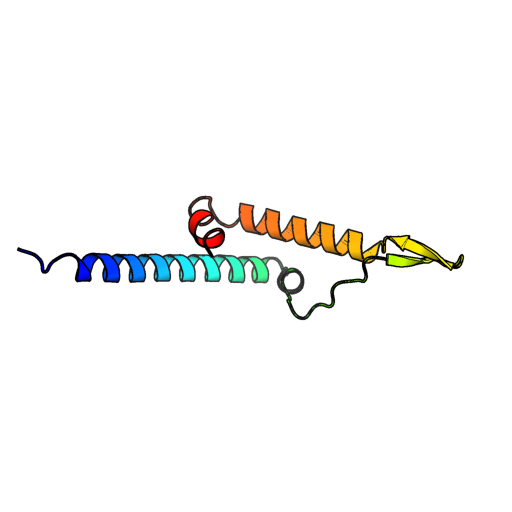ATOM 702 C C . ASP A 1 89 ? -10.594 13.580 7.584 1.00 51.69 89 ASP A C 1
ATOM 704 O O . ASP A 1 89 ? -9.507 13.917 8.042 1.00 51.69 89 ASP A O 1
ATOM 708 N N . LEU A 1 90 ? -10.679 12.772 6.517 1.00 49.91 90 LEU A N 1
ATOM 709 C CA . LEU A 1 90 ? -9.530 12.196 5.795 1.00 49.91 90 LEU A CA 1
ATOM 710 C C . LEU A 1 90 ? -9.100 13.005 4.560 1.00 49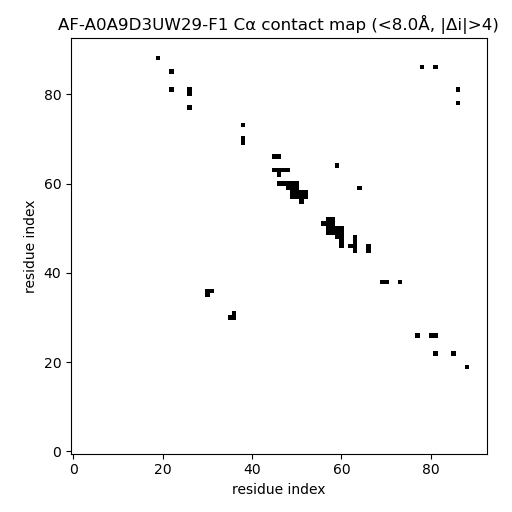.91 90 LEU A C 1
ATOM 712 O O . LEU A 1 90 ? -7.948 12.918 4.145 1.00 49.91 90 LEU A O 1
ATOM 716 N N . VAL A 1 91 ? -10.019 13.759 3.949 1.00 52.41 91 VAL A N 1
ATOM 717 C CA . VAL A 1 91 ? -9.767 14.523 2.709 1.00 52.41 91 VAL A CA 1
ATOM 718 C C . VAL A 1 91 ? -9.327 15.965 3.002 1.00 52.41 91 VAL A C 1
ATOM 720 O O . VAL A 1 91 ? -8.812 16.643 2.118 1.00 52.41 91 VAL A O 1
ATOM 723 N N . MET A 1 92 ? -9.489 16.439 4.241 1.00 44.72 92 MET A N 1
ATOM 724 C CA . MET A 1 92 ? -9.048 17.769 4.665 1.00 44.72 92 MET A CA 1
ATOM 725 C C . MET A 1 92 ? -7.722 17.693 5.431 1.00 44.72 92 MET A C 1
ATOM 727 O O . MET A 1 92 ? -7.683 17.802 6.656 1.00 44.72 92 MET A O 1
ATOM 731 N N . CYS A 1 93 ? -6.636 17.507 4.687 1.00 43.22 93 CYS A N 1
ATOM 732 C CA . CYS A 1 93 ? -5.280 17.910 5.062 1.00 43.22 93 CYS A CA 1
ATOM 733 C C . CYS A 1 93 ? -4.682 18.706 3.902 1.00 43.22 93 CYS A C 1
ATOM 735 O O . CYS A 1 93 ? -4.887 18.284 2.741 1.00 43.22 93 CYS A O 1
#

Organism: NCBI:txid47602

pLDDT: mean 76.77, std 16.46, range [43.22, 96.19]

Nearest PDB structures (foldseek):
  1fxk-assembly1_B  TM=3.375E-01  e=2.461E+00  Methanothermobacter thermautotrophicus
  2zqm-assembly1_A  TM=3.170E-01  e=3.205E+00  Thermococcus sp. JCM 11816
  3jcu-assembly1_A  TM=4.425E-01  e=7.557E+00  Spinacia oleracea
  6nr8-assembly1_4  TM=2.662E-01  e=3.906E+00  Homo sapiens

Secondary structure (DSSP, 8-state):
---SHHHHHHHHHHHHHHHHHHHHHHHHHHHHHHT-GGGG-TTSPPPPSEEE-TTS-EEE-HHHHHHHHHHHHHHHHHHHHS-TTSHHHHH--

Foldseek 3Di:
DDDDPPVVVVVVVVVVVVVVVVLVVQLVVVCVVVVNVVLVPPPDDQDDQWDQDPVRDTDGDVSNVVNVVSNVVVVVVSVVSDPPVCVVVVVPD

Radius of gyration: 20.7 Å; Cα contacts (8 Å, |Δi|>4): 39; chains: 1; bounding box: 35×50×54 Å

Mean predicted aligned error: 11.35 Å

Solvent-accessible surface area (backbone atoms only — not comparable to full-atom values): 5688 Å² total; per-residue (Å²): 140,89,89,66,69,71,63,55,53,53,57,47,51,54,52,48,52,52,49,51,52,56,52,52,52,50,51,52,51,49,30,61,75,69,72,43,56,79,77,70,43,84,83,60,80,78,61,57,68,60,41,69,47,99,85,70,47,83,38,73,25,67,64,29,54,50,50,55,51,51,49,52,48,52,52,53,50,49,60,68,71,49,56,84,89,48,52,71,73,70,70,68,122

Sequence (93 aa):
MGCMDGQLLTGQYSRSLQRFHHHALKVSFALESYGLESYIDVTQAIPLEFVFDESGHLVKNPERVSFNKQDKAIASWLLSVVSPEILPDLVMC